Protein AF-A0A7K0KNV3-F1 (afdb_monomer)

Radius of gyration: 37.98 Å; Cα contacts (8 Å, |Δi|>4): 49; chains: 1; bounding box: 89×36×91 Å

pLDDT: mean 73.72, std 16.73, range [38.38, 98.19]

Solvent-accessible surface area (backbone atoms only — not comparable to full-atom values): 10113 Å² total; per-residue (Å²): 136,90,83,85,86,90,67,105,60,99,74,87,87,83,83,88,82,78,90,74,93,63,94,80,90,80,90,83,85,85,88,76,88,91,74,83,86,83,90,72,83,65,67,70,62,58,61,70,42,48,67,58,52,52,49,50,51,54,50,48,53,51,51,49,54,51,47,52,51,49,53,52,50,57,58,54,59,61,73,75,69,78,81,77,78,64,91,81,76,74,76,83,78,81,87,73,91,74,83,91,75,97,67,96,66,79,76,75,72,77,72,72,82,76,68,64,72,60,44,78,40,76,24,87,88,72,76,62,53,34,27,32,32,70,47,85,52,81,50,94,53,68,98

Sequence (143 aa):
MMQRYDSGSSTYVDVASFDVPSSGVYAVVVRGSGATVVLGPSINSLIKLLPWIILIVVGGMTALAGFVTLIVGIVRRSASHKVTAIPGYTAPSHVGAGDGASVAAAMPVAAAPALPPSGWYPDPSTGSGVRYWDGSAWTEYRA

Structure (mmCIF, N/CA/C/O backbone):
data_AF-A0A7K0KNV3-F1
#
_entry.id   AF-A0A7K0KNV3-F1
#
loop_
_atom_site.group_PDB
_atom_site.id
_atom_site.type_symbol
_atom_site.label_atom_id
_atom_site.label_alt_id
_atom_site.label_comp_id
_atom_site.label_asym_id
_atom_site.label_entity_id
_atom_site.label_seq_id
_atom_site.pdbx_PDB_ins_code
_atom_site.Cartn_x
_atom_site.Cartn_y
_atom_site.Cartn_z
_atom_site.occupancy
_atom_site.B_iso_or_equiv
_atom_site.auth_seq_id
_atom_site.auth_comp_id
_atom_site.auth_asym_id
_atom_site.auth_atom_id
_atom_site.pdbx_PDB_model_num
ATOM 1 N N . MET A 1 1 ? -15.225 -1.145 40.753 1.00 44.84 1 MET A N 1
ATOM 2 C CA . MET A 1 1 ? -14.708 0.237 40.848 1.00 44.84 1 MET A CA 1
ATOM 3 C C 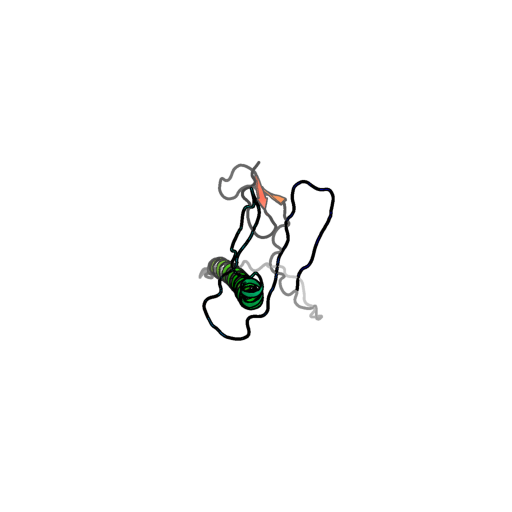. MET A 1 1 ? -15.695 1.119 40.094 1.00 44.84 1 MET A C 1
ATOM 5 O O . MET A 1 1 ? -15.992 0.790 38.956 1.00 44.84 1 MET A O 1
ATOM 9 N N . MET A 1 2 ? -16.322 2.104 40.740 1.00 38.38 2 MET A N 1
ATOM 10 C CA . MET A 1 2 ? -17.403 2.901 40.140 1.00 38.38 2 MET A CA 1
ATOM 11 C C . MET A 1 2 ? -16.822 4.262 39.753 1.00 38.38 2 MET A C 1
ATOM 13 O O . MET A 1 2 ? -16.570 5.089 40.624 1.00 38.38 2 MET A O 1
ATOM 17 N N . GLN A 1 3 ? -16.514 4.450 38.471 1.00 52.53 3 GLN A N 1
ATOM 18 C CA . GLN A 1 3 ? -15.959 5.701 37.957 1.00 52.53 3 GLN A CA 1
ATOM 19 C C . GLN A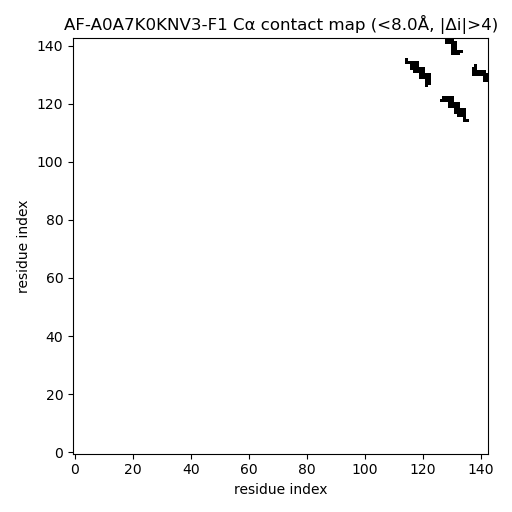 1 3 ? -17.112 6.543 37.397 1.00 52.53 3 GLN A C 1
ATOM 21 O O . GLN A 1 3 ? -17.922 6.039 36.621 1.00 52.53 3 GLN A O 1
ATOM 26 N N . ARG A 1 4 ? -17.236 7.798 37.842 1.00 47.50 4 ARG A N 1
ATOM 27 C CA . ARG A 1 4 ? -18.275 8.736 37.396 1.00 47.50 4 ARG A CA 1
ATOM 28 C C . ARG A 1 4 ? -17.602 9.854 36.606 1.00 47.50 4 ARG A C 1
ATOM 30 O O . ARG A 1 4 ? -16.707 10.504 37.137 1.00 47.50 4 ARG A O 1
ATOM 37 N N . TYR A 1 5 ? -18.029 10.052 35.364 1.00 53.50 5 TYR A N 1
ATOM 38 C CA . TYR A 1 5 ? -17.559 11.119 34.483 1.00 53.50 5 TYR A CA 1
ATOM 39 C C . TYR A 1 5 ? -18.706 12.095 34.213 1.00 53.50 5 TYR A C 1
ATOM 41 O O . TYR A 1 5 ? -19.775 11.682 33.775 1.00 53.50 5 TYR A O 1
ATOM 49 N N . ASP A 1 6 ? -18.462 13.380 34.469 1.00 55.50 6 ASP A N 1
ATOM 50 C CA . ASP A 1 6 ? -19.324 14.500 34.086 1.00 55.50 6 ASP A CA 1
ATOM 51 C C . ASP A 1 6 ? -18.514 15.383 33.124 1.00 55.50 6 ASP A C 1
ATOM 53 O O . ASP A 1 6 ? -17.652 16.158 33.537 1.00 55.50 6 ASP A O 1
ATOM 57 N N . SER A 1 7 ? -18.736 15.230 31.820 1.00 54.97 7 SER A N 1
ATOM 58 C CA . SER A 1 7 ? -18.262 16.168 30.800 1.00 54.97 7 SER A CA 1
ATOM 59 C C . SER A 1 7 ? -19.488 16.615 30.009 1.00 54.97 7 SER A C 1
ATOM 61 O O . SER A 1 7 ? -20.222 15.782 29.492 1.00 54.97 7 SER A O 1
ATOM 63 N N . GLY A 1 8 ? -19.774 17.920 29.987 1.00 55.16 8 GLY A N 1
ATOM 64 C CA . GLY A 1 8 ? -21.044 18.514 29.533 1.00 55.16 8 GLY A CA 1
ATOM 65 C C . GLY A 1 8 ? -21.374 18.396 28.036 1.00 55.16 8 GLY A C 1
ATOM 66 O O . GLY A 1 8 ? -21.861 19.357 27.449 1.00 55.16 8 GLY A O 1
ATOM 67 N N . SER A 1 9 ? -21.108 17.250 27.405 1.00 54.91 9 SER A N 1
ATOM 68 C CA . SER A 1 9 ? -21.484 16.921 26.030 1.00 54.91 9 SER A CA 1
ATOM 69 C C . SER A 1 9 ? -22.597 15.867 26.012 1.00 54.91 9 SER A C 1
ATOM 71 O O . SER A 1 9 ? -22.639 14.978 26.859 1.00 54.91 9 SER A O 1
ATOM 73 N N . SER A 1 10 ? -23.490 15.935 25.024 1.00 58.16 10 SER A N 1
ATOM 74 C CA . SER A 1 10 ? -24.585 14.970 24.837 1.00 58.16 10 SER A CA 1
ATOM 75 C C . SER A 1 10 ? -24.151 13.654 24.178 1.00 58.16 10 SER A C 1
ATOM 77 O O . SER A 1 10 ? -24.977 12.761 24.010 1.00 58.16 10 SER A O 1
ATOM 79 N N . THR A 1 11 ? -22.880 13.522 23.778 1.00 56.12 11 THR A N 1
ATOM 80 C CA . THR A 1 11 ? -22.335 12.326 23.118 1.00 56.12 11 THR A CA 1
ATOM 81 C C . THR A 1 11 ? -21.074 11.879 23.845 1.00 56.12 11 THR A C 1
ATOM 83 O O . THR A 1 11 ? -20.013 12.477 23.696 1.00 56.12 11 THR A O 1
ATOM 86 N N . TYR A 1 12 ? -21.200 10.819 24.639 1.00 60.88 12 TYR A N 1
ATOM 87 C CA . TYR A 1 12 ? -20.104 10.246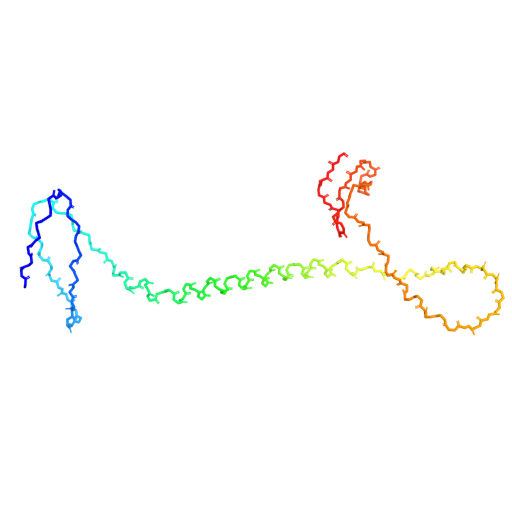 25.412 1.00 60.88 12 TYR A CA 1
ATOM 88 C C . TYR A 1 12 ? -19.639 8.946 24.749 1.00 60.88 12 TYR A C 1
ATOM 90 O O . TYR A 1 12 ? -20.417 8.000 24.624 1.00 60.88 12 TYR A O 1
ATOM 98 N N . VAL A 1 13 ? -18.382 8.910 24.300 1.00 68.44 13 VAL A N 1
ATOM 99 C CA . VAL A 1 13 ? -17.719 7.696 23.807 1.00 68.44 13 VAL A CA 1
ATOM 100 C C . VAL A 1 13 ? -16.562 7.410 24.748 1.00 68.44 13 VAL A C 1
ATOM 102 O O . VAL A 1 13 ? -15.643 8.218 24.854 1.00 68.44 13 VAL A O 1
ATOM 105 N N . ASP A 1 14 ? -16.621 6.271 25.427 1.00 67.50 14 ASP A N 1
ATOM 106 C CA . ASP A 1 14 ? -15.582 5.823 26.347 1.00 67.50 14 ASP A CA 1
ATOM 107 C C . ASP A 1 14 ? -15.254 4.350 26.092 1.00 67.50 14 ASP A C 1
ATOM 109 O O . ASP A 1 14 ? -16.099 3.579 25.622 1.00 67.50 14 ASP A O 1
ATOM 113 N N . VAL A 1 15 ? -14.007 3.972 26.361 1.00 72.25 15 VAL A N 1
ATOM 114 C CA . VAL A 1 15 ? -13.488 2.623 26.131 1.00 72.25 15 VAL A CA 1
ATOM 115 C C . VAL A 1 15 ? -13.077 2.038 27.473 1.00 72.25 15 VAL A C 1
ATOM 117 O O . VAL A 1 15 ? -11.992 2.302 27.981 1.00 72.25 15 VAL A O 1
ATOM 120 N N . ALA A 1 16 ? -13.937 1.189 28.030 1.00 73.25 16 ALA A N 1
ATOM 121 C CA . ALA A 1 16 ? -13.594 0.405 29.206 1.00 73.25 16 ALA A CA 1
ATOM 122 C C . ALA A 1 16 ? -12.720 -0.791 28.794 1.00 73.25 16 ALA A C 1
ATOM 124 O O . ALA A 1 16 ? -13.209 -1.756 28.202 1.00 73.25 16 ALA A O 1
ATOM 125 N N . SER A 1 17 ? -11.428 -0.737 29.113 1.00 71.62 17 SER A N 1
ATOM 126 C CA . SER A 1 17 ? -10.538 -1.896 29.052 1.00 71.62 17 SER A CA 1
ATOM 127 C C . SER A 1 17 ? -10.536 -2.624 30.395 1.00 71.62 17 SER A C 1
ATOM 129 O O . SER A 1 17 ? -10.534 -2.011 31.462 1.00 71.62 17 SER A O 1
ATOM 131 N N . PHE A 1 18 ? -10.551 -3.952 30.353 1.00 74.44 18 PHE A N 1
ATOM 132 C CA . PHE A 1 18 ? -10.411 -4.782 31.542 1.00 74.44 18 PHE A CA 1
ATOM 133 C C . PHE A 1 18 ? -9.499 -5.962 31.229 1.00 74.44 18 PHE A C 1
ATOM 135 O O . PHE A 1 18 ? -9.625 -6.596 30.180 1.00 74.44 18 PHE A O 1
ATOM 142 N N . ASP A 1 19 ? -8.576 -6.247 32.143 1.00 78.69 19 ASP A N 1
ATOM 143 C CA . ASP A 1 19 ? -7.737 -7.433 32.060 1.00 78.69 19 ASP A CA 1
ATOM 144 C C . ASP A 1 19 ? -8.535 -8.653 32.495 1.00 78.69 19 ASP A C 1
ATOM 146 O O . ASP A 1 19 ? -9.166 -8.687 33.555 1.00 78.69 19 ASP A O 1
ATOM 150 N N . VAL A 1 20 ? -8.517 -9.666 31.640 1.00 81.19 20 VAL A N 1
ATOM 151 C CA . VAL A 1 20 ? -9.271 -10.891 31.846 1.00 81.19 20 VAL A CA 1
ATOM 152 C C . VAL A 1 20 ? -8.329 -11.945 32.435 1.00 81.19 20 VAL A C 1
ATOM 154 O O . VAL A 1 20 ? -7.384 -12.342 31.754 1.00 81.19 20 VAL A O 1
ATOM 157 N N . PRO A 1 21 ? -8.552 -12.422 33.675 1.00 78.75 21 PRO A N 1
ATOM 158 C CA . PRO A 1 21 ? -7.601 -13.306 34.355 1.00 78.75 21 PRO A CA 1
ATOM 159 C C . PRO A 1 21 ? -7.572 -14.733 33.789 1.00 78.75 21 PRO A C 1
ATOM 161 O O . PRO A 1 21 ? -6.594 -15.452 33.977 1.00 78.75 21 PRO A O 1
ATOM 164 N N . SER A 1 22 ? -8.630 -15.160 33.099 1.00 87.44 22 SER A N 1
ATOM 165 C CA . SER A 1 22 ? -8.773 -16.508 32.544 1.00 87.44 22 SER A CA 1
ATOM 166 C C . SER A 1 22 ? -9.559 -16.470 31.237 1.00 87.44 22 SER A C 1
ATOM 168 O O . SER A 1 22 ? -10.476 -15.670 31.092 1.00 87.44 22 SER A O 1
ATOM 170 N N . SER A 1 23 ? -9.263 -17.348 30.281 1.00 85.12 23 SER A N 1
ATOM 171 C CA . SER A 1 23 ? -10.108 -17.479 29.089 1.00 85.12 23 SER A CA 1
ATOM 172 C C . SER A 1 23 ? -11.517 -17.945 29.480 1.00 85.12 23 SER A C 1
ATOM 174 O O . SER A 1 23 ? -11.679 -18.886 30.254 1.00 85.12 23 SER A O 1
ATOM 176 N N . GLY A 1 24 ? -12.553 -17.282 28.962 1.00 86.00 24 GLY A N 1
ATOM 177 C CA . GLY A 1 24 ? -13.930 -17.609 29.323 1.00 86.00 24 GLY A CA 1
ATOM 178 C C . GLY A 1 24 ? -14.968 -16.645 28.761 1.00 86.00 24 GLY A C 1
ATOM 179 O O . GLY A 1 24 ? -14.653 -15.732 27.997 1.00 86.00 24 GLY A O 1
ATOM 180 N N . VAL A 1 25 ? -16.222 -16.874 29.145 1.00 84.00 25 VAL A N 1
ATOM 181 C CA . VAL A 1 25 ? -17.363 -16.025 28.788 1.00 84.00 25 VAL A CA 1
ATOM 182 C C . VAL A 1 25 ? -17.602 -15.019 29.908 1.00 84.00 25 VAL 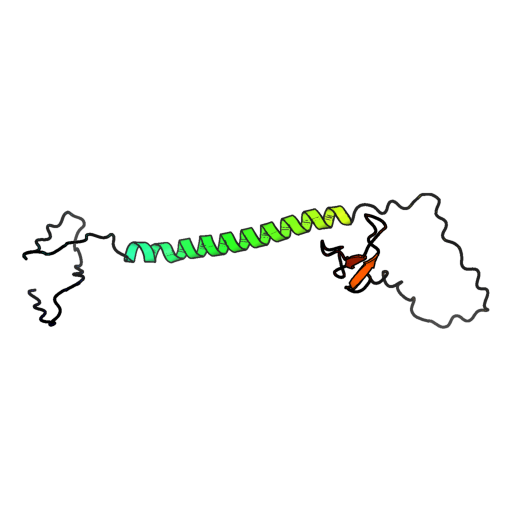A C 1
ATOM 184 O O . VAL A 1 25 ? -17.697 -15.396 31.074 1.00 84.00 25 VAL A O 1
ATOM 187 N N . TYR A 1 26 ? -17.737 -13.745 29.544 1.00 82.12 26 TYR A N 1
ATOM 188 C CA . TYR A 1 26 ? -17.963 -12.646 30.478 1.00 82.12 26 TYR A CA 1
ATOM 189 C C . TYR A 1 26 ? -19.251 -11.911 30.121 1.00 82.12 26 TYR A C 1
ATOM 191 O O . TYR A 1 26 ? -19.496 -11.600 28.956 1.00 82.12 26 TYR A O 1
ATOM 199 N N . ALA A 1 27 ? -20.071 -11.622 31.130 1.00 82.81 27 ALA A N 1
ATOM 200 C CA . ALA A 1 27 ? -21.261 -10.800 30.969 1.00 82.81 27 ALA A CA 1
ATOM 201 C C . ALA A 1 27 ? -20.911 -9.333 31.242 1.00 82.81 27 ALA A C 1
ATOM 203 O O . ALA A 1 27 ? -20.465 -8.990 32.336 1.00 82.81 27 ALA A O 1
ATOM 204 N N . VAL A 1 28 ? -21.143 -8.466 30.256 1.00 79.88 28 VAL A N 1
ATOM 205 C CA . VAL A 1 28 ? -21.014 -7.012 30.403 1.00 79.88 28 VAL A CA 1
ATOM 206 C C . VAL A 1 28 ? -22.416 -6.420 30.472 1.00 79.88 28 VAL A C 1
ATOM 208 O O . VAL A 1 28 ? -23.203 -6.567 29.540 1.00 79.88 28 VAL A O 1
ATOM 211 N N . VAL A 1 29 ? -22.742 -5.767 31.587 1.00 81.31 29 VAL A N 1
ATOM 212 C CA . VAL A 1 29 ? -24.060 -5.158 31.808 1.00 81.31 29 VAL A CA 1
ATOM 213 C C . VAL A 1 29 ? -23.924 -3.645 31.728 1.00 81.31 29 VAL A C 1
ATOM 215 O O . VAL A 1 29 ? -23.339 -3.022 32.611 1.00 81.31 29 VAL A O 1
ATOM 218 N N . VAL A 1 30 ? -24.500 -3.053 30.684 1.00 79.00 30 VAL A N 1
ATOM 219 C CA . VAL A 1 30 ? -24.572 -1.597 30.510 1.00 79.00 30 VAL A CA 1
ATOM 220 C C . VAL A 1 30 ? -25.955 -1.130 30.953 1.00 79.00 30 VAL A C 1
ATOM 222 O O . VAL A 1 30 ? -26.968 -1.660 30.500 1.00 79.00 30 VAL A O 1
ATOM 225 N N . ARG A 1 31 ? -26.016 -0.157 31.867 1.00 79.56 31 ARG A N 1
ATOM 226 C CA . ARG A 1 31 ? -27.275 0.421 32.358 1.00 79.56 31 ARG A CA 1
ATOM 227 C C . ARG A 1 31 ? -27.385 1.870 31.892 1.00 79.56 31 ARG A C 1
ATOM 229 O O . ARG A 1 31 ? -26.574 2.697 32.288 1.00 79.56 31 ARG A O 1
ATOM 236 N N . GLY A 1 32 ? -28.391 2.162 31.071 1.00 76.12 32 GLY A N 1
ATOM 237 C CA . GLY A 1 32 ? -28.688 3.503 30.564 1.00 76.12 32 GLY A CA 1
ATOM 238 C C . GLY A 1 32 ? -29.742 3.461 29.456 1.00 76.12 32 GLY A C 1
ATOM 239 O O . GLY A 1 32 ? -29.894 2.443 28.784 1.00 76.12 32 GLY A O 1
ATOM 240 N N . SER A 1 33 ? -30.492 4.548 29.270 1.00 78.06 33 SER A N 1
ATOM 241 C CA . SER A 1 33 ? -31.453 4.697 28.169 1.00 78.06 33 SER A CA 1
ATOM 242 C C . SER A 1 33 ? -30.788 5.385 26.973 1.00 78.06 33 SER A C 1
ATOM 244 O O . SER A 1 33 ? -30.202 6.450 27.144 1.00 78.06 33 SER A O 1
ATOM 246 N N . GLY A 1 34 ? -30.894 4.804 25.773 1.00 76.69 34 GLY A N 1
ATOM 247 C CA . GLY A 1 34 ? -30.376 5.404 24.531 1.00 76.69 34 GLY A CA 1
ATOM 248 C C . GLY A 1 34 ? -28.893 5.147 24.226 1.00 76.69 34 GLY A C 1
ATOM 249 O O . GLY A 1 34 ? -28.343 5.779 23.330 1.00 76.69 34 GLY A O 1
ATOM 250 N N . ALA A 1 35 ? -28.233 4.229 24.939 1.00 71.38 35 ALA A N 1
ATOM 251 C CA . ALA A 1 35 ? -26.838 3.875 24.678 1.00 71.38 35 ALA A CA 1
ATOM 252 C C . ALA A 1 35 ? -26.710 2.896 23.496 1.00 71.38 35 ALA A C 1
ATOM 254 O O . ALA A 1 35 ? -27.405 1.882 23.446 1.00 71.38 35 ALA A O 1
ATOM 255 N N . THR A 1 36 ? -25.781 3.168 22.576 1.00 76.75 36 THR A N 1
ATOM 256 C CA . THR A 1 36 ? -25.371 2.222 21.525 1.00 76.75 36 THR A CA 1
ATOM 257 C C . THR A 1 36 ? -24.062 1.566 21.943 1.00 76.75 36 THR A C 1
ATOM 259 O O . THR A 1 36 ? -23.077 2.259 22.185 1.00 76.75 36 THR A O 1
ATOM 262 N N . VAL A 1 37 ? -24.044 0.235 22.042 1.00 74.12 37 VAL A N 1
ATOM 263 C CA . VAL A 1 37 ? -22.851 -0.532 22.424 1.00 74.12 37 VAL A CA 1
ATOM 264 C C . VAL A 1 37 ? -22.257 -1.171 21.175 1.00 74.12 37 VAL A C 1
ATOM 266 O O . VAL A 1 37 ? -22.916 -1.970 20.513 1.00 74.12 37 VAL A O 1
ATOM 269 N N . VAL A 1 38 ? -21.007 -0.832 20.862 1.00 77.81 38 VAL A N 1
ATOM 270 C CA . VAL A 1 38 ? -20.259 -1.437 19.756 1.00 77.81 38 VAL A CA 1
ATOM 271 C C . VAL A 1 38 ? -19.206 -2.371 20.338 1.00 77.81 38 VAL A C 1
ATOM 273 O O . VAL A 1 38 ? -18.301 -1.939 21.046 1.00 77.81 38 VAL A O 1
ATOM 276 N N . LEU A 1 39 ? -19.331 -3.663 20.039 1.00 73.75 39 LEU A N 1
ATOM 277 C CA . LEU A 1 39 ? -18.340 -4.678 20.386 1.00 73.75 39 LEU A CA 1
ATOM 278 C C . LEU A 1 39 ? -17.423 -4.872 19.177 1.00 73.75 39 LEU A C 1
ATOM 280 O O . LEU A 1 39 ? -17.822 -5.457 18.172 1.00 73.75 39 LEU A O 1
ATOM 284 N N . GLY A 1 40 ? -16.212 -4.328 19.260 1.00 71.38 40 GLY A N 1
ATOM 285 C CA . GLY A 1 40 ? -15.196 -4.439 18.217 1.00 71.38 40 GLY A CA 1
ATOM 286 C C . GLY A 1 40 ? -14.070 -5.402 18.610 1.00 71.38 40 GLY A C 1
ATOM 287 O O . GLY A 1 40 ? -13.715 -5.466 19.789 1.00 71.38 40 GLY A O 1
ATOM 288 N N . PRO A 1 41 ? -13.466 -6.127 17.649 1.00 72.00 41 PRO A N 1
ATOM 289 C CA . PRO A 1 41 ? -12.201 -6.821 17.871 1.00 72.00 41 PRO A CA 1
ATOM 290 C C . PRO A 1 41 ? -11.136 -5.850 18.392 1.00 72.00 41 PRO A C 1
ATOM 292 O O . PRO A 1 41 ? -11.059 -4.703 17.952 1.00 72.00 41 PRO A O 1
ATOM 295 N N . SER A 1 42 ? -10.287 -6.308 19.312 1.00 69.19 42 SER A N 1
ATOM 296 C CA . SER A 1 42 ? -9.243 -5.457 19.881 1.00 69.19 42 SER A CA 1
ATOM 297 C C . SER A 1 42 ? -8.241 -5.008 18.809 1.00 69.19 42 SER A C 1
ATOM 299 O O . SER A 1 42 ? -7.697 -5.822 18.056 1.00 69.19 42 SER A O 1
ATOM 301 N N . ILE A 1 43 ? -7.940 -3.705 18.780 1.00 68.06 43 ILE A N 1
ATOM 302 C CA . ILE A 1 43 ? -6.959 -3.098 17.858 1.00 68.06 43 ILE A CA 1
ATOM 303 C C . ILE A 1 43 ? -5.560 -3.709 18.034 1.00 68.06 43 ILE A C 1
ATOM 305 O O . ILE A 1 43 ? -4.780 -3.784 17.086 1.00 68.06 43 ILE A O 1
ATOM 309 N N . ASN A 1 44 ? -5.259 -4.256 19.212 1.00 69.12 44 ASN A N 1
ATOM 310 C CA . ASN A 1 44 ? -3.999 -4.946 19.484 1.00 69.12 44 ASN A CA 1
ATOM 311 C C . ASN A 1 44 ? -3.780 -6.151 18.553 1.00 69.12 44 ASN A C 1
ATOM 313 O O . ASN A 1 44 ? -2.636 -6.532 18.303 1.00 69.12 44 ASN A O 1
ATOM 317 N N . SER A 1 45 ? -4.851 -6.734 18.007 1.00 72.25 45 SER A N 1
ATOM 318 C CA . SER A 1 45 ? -4.761 -7.809 17.013 1.00 72.25 45 SER A CA 1
ATOM 319 C C . SER A 1 45 ? -4.240 -7.306 15.662 1.00 72.25 45 SER A C 1
ATOM 321 O O . SER A 1 45 ? -3.500 -8.021 14.994 1.00 72.25 45 SER A O 1
ATOM 323 N N . LEU A 1 46 ? -4.543 -6.057 15.293 1.00 67.94 46 LEU A N 1
ATOM 324 C CA . LEU A 1 46 ? -4.052 -5.419 14.068 1.00 67.94 46 LEU A CA 1
ATOM 325 C C . LEU A 1 46 ? -2.569 -5.038 14.184 1.00 67.94 46 LEU A C 1
ATOM 327 O O . LEU A 1 46 ? -1.803 -5.214 13.239 1.00 67.94 46 LEU A O 1
ATOM 331 N N . ILE A 1 47 ? -2.137 -4.601 15.371 1.00 80.56 47 ILE A N 1
ATOM 332 C CA . ILE A 1 47 ? -0.731 -4.260 15.644 1.00 80.56 47 ILE A CA 1
ATOM 333 C C . ILE A 1 47 ? 0.176 -5.496 15.535 1.00 80.56 47 ILE A C 1
ATOM 335 O O . ILE A 1 47 ? 1.308 -5.396 15.071 1.00 80.56 47 ILE A O 1
ATOM 339 N N . LYS A 1 48 ? -0.324 -6.692 15.868 1.00 83.69 48 LYS A N 1
ATOM 340 C CA . LYS A 1 48 ? 0.426 -7.949 15.678 1.00 83.69 48 LYS A CA 1
ATOM 341 C C . LYS A 1 48 ? 0.668 -8.295 14.204 1.00 83.69 48 LYS A C 1
ATOM 343 O O . LYS A 1 48 ? 1.590 -9.050 13.906 1.00 83.69 48 LYS A O 1
ATOM 348 N N . LEU A 1 49 ? -0.135 -7.747 13.289 1.00 83.62 49 LEU A N 1
ATOM 349 C CA . LEU A 1 49 ? -0.016 -7.983 11.849 1.00 83.62 49 LEU A CA 1
ATOM 350 C C . LEU A 1 49 ? 0.895 -6.972 11.143 1.00 83.62 49 LEU A C 1
ATOM 352 O O . LEU A 1 49 ? 1.329 -7.249 10.027 1.00 83.62 49 LEU A O 1
ATOM 356 N N . LEU A 1 50 ? 1.240 -5.847 11.784 1.00 90.12 50 LEU A N 1
ATOM 357 C CA . LEU A 1 50 ? 2.167 -4.849 11.231 1.00 90.12 50 LEU A CA 1
ATOM 358 C C . LEU A 1 50 ? 3.451 -5.454 10.637 1.00 90.12 50 LEU A C 1
ATOM 360 O O . LEU A 1 50 ? 3.761 -5.124 9.492 1.00 90.12 50 LEU A O 1
ATOM 364 N N . PRO A 1 51 ? 4.187 -6.352 11.326 1.00 94.62 51 PRO A N 1
ATOM 365 C CA . PRO A 1 51 ? 5.410 -6.920 10.760 1.00 94.62 51 PRO A CA 1
ATOM 366 C C . PRO A 1 51 ? 5.159 -7.738 9.486 1.00 94.62 51 PRO A C 1
ATOM 368 O O . PRO A 1 51 ? 5.946 -7.644 8.549 1.00 94.62 51 PRO A O 1
ATOM 371 N N . TRP A 1 52 ? 4.049 -8.479 9.400 1.00 92.31 52 TRP A N 1
ATOM 372 C CA . TRP A 1 52 ? 3.687 -9.245 8.200 1.00 92.31 52 TRP A CA 1
ATOM 373 C C . TRP A 1 52 ? 3.289 -8.342 7.034 1.00 92.3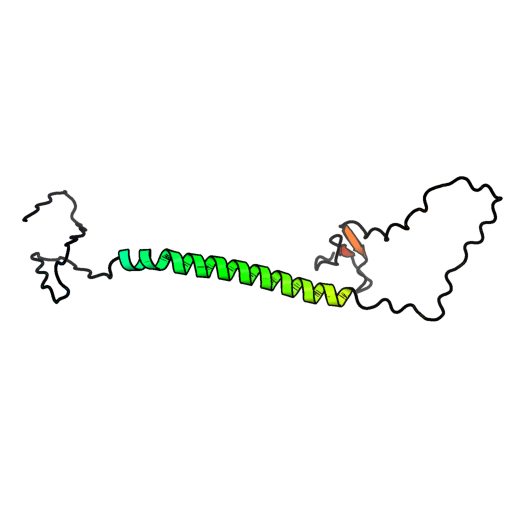1 52 TRP A C 1
ATOM 375 O O . TRP A 1 52 ? 3.687 -8.597 5.900 1.00 92.31 52 TRP A O 1
ATOM 385 N N . ILE A 1 53 ? 2.549 -7.265 7.308 1.00 91.69 53 ILE A N 1
ATOM 386 C CA . ILE A 1 53 ? 2.170 -6.277 6.292 1.00 91.69 53 ILE A CA 1
ATOM 387 C C . ILE A 1 53 ? 3.419 -5.597 5.731 1.00 91.69 53 ILE A C 1
ATOM 389 O O . ILE A 1 53 ? 3.565 -5.510 4.514 1.00 91.69 53 ILE A O 1
ATOM 393 N N . ILE A 1 54 ? 4.347 -5.175 6.596 1.00 94.50 54 ILE A N 1
ATOM 394 C CA . ILE A 1 54 ? 5.627 -4.596 6.166 1.00 94.50 54 ILE A CA 1
ATOM 395 C C . ILE A 1 54 ? 6.385 -5.599 5.289 1.00 94.50 54 ILE A C 1
ATOM 397 O O . ILE A 1 54 ? 6.864 -5.226 4.222 1.00 94.50 54 ILE A O 1
ATOM 401 N N . LEU A 1 55 ? 6.432 -6.876 5.680 1.00 96.19 55 LEU A N 1
ATOM 402 C CA . LEU A 1 55 ? 7.079 -7.930 4.893 1.00 96.19 55 LEU A CA 1
ATOM 403 C C . LEU A 1 55 ? 6.447 -8.101 3.503 1.00 96.19 55 LEU A C 1
ATOM 405 O O . LEU A 1 55 ? 7.171 -8.198 2.514 1.00 96.19 55 LEU A O 1
ATOM 409 N N . ILE A 1 56 ? 5.115 -8.090 3.408 1.00 96.62 56 ILE A N 1
ATOM 410 C CA . ILE A 1 56 ? 4.388 -8.189 2.132 1.00 96.62 56 ILE A CA 1
ATOM 411 C C . ILE A 1 56 ? 4.646 -6.960 1.260 1.00 96.62 56 ILE A C 1
ATOM 413 O O . ILE A 1 56 ? 4.889 -7.106 0.065 1.00 96.62 56 ILE A O 1
ATOM 417 N N . VAL A 1 57 ? 4.625 -5.758 1.837 1.00 96.12 57 VAL A N 1
ATOM 418 C CA . VAL A 1 57 ? 4.884 -4.514 1.099 1.00 96.12 57 VAL A CA 1
ATOM 419 C C . VAL A 1 57 ? 6.321 -4.491 0.579 1.00 96.12 57 VAL A C 1
ATOM 421 O O . VAL A 1 57 ? 6.537 -4.260 -0.609 1.00 96.12 57 VAL A O 1
ATOM 424 N N . VAL A 1 58 ? 7.302 -4.794 1.430 1.00 97.44 58 VAL A N 1
ATOM 425 C CA . VAL A 1 58 ? 8.724 -4.833 1.051 1.00 97.44 58 VAL A CA 1
ATOM 426 C C . VAL A 1 58 ? 8.987 -5.925 0.013 1.00 97.44 58 VAL A C 1
ATOM 428 O O . VAL A 1 58 ? 9.659 -5.678 -0.992 1.00 97.44 58 VAL A O 1
ATOM 431 N N . GLY A 1 59 ? 8.432 -7.122 0.215 1.00 96.81 59 GLY A N 1
ATOM 432 C CA . GLY A 1 59 ? 8.547 -8.231 -0.730 1.00 96.81 59 GLY A CA 1
ATOM 433 C C . GLY A 1 59 ? 7.885 -7.912 -2.069 1.00 96.81 59 GLY A C 1
ATOM 434 O O . GLY A 1 59 ? 8.491 -8.121 -3.116 1.00 96.81 59 GLY A O 1
ATOM 435 N N . GLY A 1 60 ? 6.691 -7.321 -2.041 1.00 97.06 60 GLY A N 1
ATOM 436 C CA . GLY A 1 60 ? 5.973 -6.860 -3.225 1.00 97.06 60 GLY A CA 1
ATOM 437 C C . GLY A 1 60 ? 6.747 -5.793 -3.996 1.00 97.06 60 GLY A C 1
ATOM 438 O O . GLY A 1 60 ? 6.892 -5.913 -5.209 1.00 97.06 60 GLY A O 1
ATOM 439 N N . MET A 1 61 ? 7.320 -4.798 -3.311 1.00 97.81 61 MET A N 1
ATOM 440 C CA . MET A 1 61 ? 8.160 -3.779 -3.952 1.00 97.81 61 MET A CA 1
ATOM 441 C C . MET A 1 61 ? 9.425 -4.375 -4.571 1.00 97.81 61 MET A C 1
ATOM 443 O O . MET A 1 61 ? 9.795 -4.012 -5.687 1.00 97.81 61 MET A O 1
ATOM 447 N N . THR A 1 62 ? 10.067 -5.315 -3.879 1.00 98.19 62 THR A N 1
ATOM 448 C CA . THR A 1 62 ? 11.275 -5.989 -4.374 1.00 98.19 62 THR A CA 1
ATOM 449 C C . THR A 1 62 ? 10.959 -6.858 -5.592 1.00 98.19 62 THR A C 1
ATOM 451 O O . THR A 1 62 ? 11.666 -6.798 -6.596 1.00 98.19 62 THR A O 1
ATOM 454 N N . ALA A 1 63 ? 9.866 -7.624 -5.540 1.00 96.94 63 ALA A N 1
ATOM 455 C CA . ALA A 1 63 ? 9.383 -8.425 -6.659 1.00 96.94 63 ALA A CA 1
ATOM 456 C C . ALA A 1 63 ? 8.983 -7.545 -7.849 1.00 96.94 63 ALA A C 1
ATOM 458 O O . ALA A 1 63 ? 9.319 -7.878 -8.980 1.00 96.94 63 ALA A O 1
ATOM 459 N N . LEU A 1 64 ? 8.333 -6.401 -7.611 1.00 97.06 64 LEU A N 1
ATOM 460 C CA . LEU A 1 64 ? 7.968 -5.448 -8.658 1.00 97.06 64 LEU A CA 1
ATOM 461 C C . LEU A 1 64 ? 9.211 -4.852 -9.329 1.00 97.06 64 LEU A C 1
ATOM 463 O O . LEU A 1 64 ? 9.293 -4.842 -10.554 1.00 97.06 64 LEU A O 1
ATOM 467 N N . ALA A 1 65 ? 10.203 -4.414 -8.551 1.00 96.94 65 ALA A N 1
ATOM 468 C CA . ALA A 1 65 ? 11.469 -3.924 -9.091 1.00 96.94 65 ALA A CA 1
ATOM 469 C C . ALA A 1 65 ? 12.202 -5.017 -9.892 1.00 96.94 65 ALA A C 1
ATOM 471 O O . ALA A 1 65 ? 12.669 -4.774 -11.008 1.00 96.94 65 ALA A O 1
ATOM 472 N N . GLY A 1 66 ? 12.242 -6.245 -9.367 1.00 96.56 66 GLY A N 1
ATOM 473 C CA . GLY A 1 66 ? 12.774 -7.416 -10.066 1.00 96.56 66 GLY A CA 1
ATOM 474 C C . GLY A 1 66 ? 12.023 -7.725 -11.364 1.00 96.56 66 GLY A C 1
ATOM 475 O O . GLY A 1 66 ? 12.626 -8.035 -12.385 1.00 96.56 66 GLY A O 1
ATOM 476 N N . PHE A 1 67 ? 10.703 -7.582 -11.364 1.00 97.06 67 PHE A N 1
ATOM 477 C CA . PHE A 1 67 ? 9.864 -7.845 -12.526 1.00 97.06 67 PHE A CA 1
ATOM 478 C C . PHE A 1 67 ? 10.047 -6.786 -13.616 1.00 97.06 67 PHE A C 1
ATOM 480 O O . PHE A 1 67 ? 10.219 -7.118 -14.787 1.00 97.06 67 PHE A O 1
ATOM 487 N N . VAL A 1 68 ? 10.094 -5.510 -13.232 1.00 96.69 68 VAL A N 1
ATOM 488 C CA . VAL A 1 68 ? 10.391 -4.407 -14.153 1.00 96.69 68 VAL A CA 1
ATOM 489 C C . VAL A 1 68 ? 11.776 -4.591 -14.773 1.00 96.69 68 VAL A C 1
ATOM 491 O O . VAL A 1 68 ? 11.925 -4.508 -15.992 1.00 96.69 68 VAL A O 1
ATOM 494 N N . THR A 1 69 ? 12.788 -4.901 -13.958 1.00 95.75 69 THR A N 1
ATOM 495 C CA . THR A 1 69 ? 14.150 -5.145 -14.460 1.00 95.75 69 THR A CA 1
ATOM 496 C C . THR A 1 69 ? 14.224 -6.379 -15.363 1.00 95.75 69 THR A C 1
ATOM 498 O O . THR A 1 69 ? 14.904 -6.330 -16.390 1.00 95.75 69 THR A O 1
ATOM 501 N N . LEU A 1 70 ? 13.470 -7.444 -15.069 1.00 96.19 70 LEU A N 1
ATOM 502 C CA . LEU A 1 70 ? 13.344 -8.625 -15.928 1.00 96.19 70 LEU A CA 1
ATOM 503 C C . LEU A 1 70 ? 12.753 -8.272 -17.300 1.00 96.19 70 LEU A C 1
ATOM 505 O O . LEU A 1 70 ? 13.316 -8.663 -18.324 1.00 96.19 70 LEU A O 1
ATOM 509 N N . ILE A 1 71 ? 11.654 -7.509 -17.334 1.00 93.75 71 ILE A N 1
ATOM 510 C CA . ILE A 1 71 ? 11.018 -7.074 -18.587 1.00 93.75 71 ILE A CA 1
ATOM 511 C C . ILE A 1 71 ? 12.007 -6.269 -19.434 1.00 93.75 71 ILE A C 1
ATOM 513 O O . ILE A 1 71 ? 12.207 -6.578 -20.610 1.00 93.75 71 ILE A O 1
ATOM 517 N N . VAL A 1 72 ? 12.677 -5.276 -18.838 1.00 88.25 72 VAL A N 1
ATOM 518 C CA . VAL A 1 72 ? 13.671 -4.450 -19.544 1.00 88.25 72 VAL A CA 1
ATOM 519 C C . VAL A 1 72 ? 14.825 -5.306 -20.072 1.00 88.25 72 VAL A C 1
ATOM 521 O O . VAL A 1 72 ? 15.272 -5.106 -21.204 1.00 88.25 72 VAL A O 1
ATOM 524 N N . GLY A 1 73 ? 15.281 -6.287 -19.291 1.00 89.19 73 GLY A N 1
ATOM 525 C CA . GLY A 1 73 ? 16.314 -7.235 -19.704 1.00 89.19 73 GLY A CA 1
ATOM 526 C C . GLY A 1 73 ? 15.912 -8.054 -20.933 1.00 89.19 73 GLY A C 1
ATOM 527 O O . GLY A 1 73 ? 16.704 -8.178 -21.870 1.00 89.19 73 GLY A O 1
ATOM 528 N N . ILE A 1 74 ? 14.675 -8.563 -20.967 1.00 89.19 74 ILE A N 1
ATOM 529 C CA . ILE A 1 74 ? 14.142 -9.324 -22.109 1.00 89.19 74 ILE A CA 1
ATOM 530 C C . ILE A 1 74 ? 14.064 -8.440 -23.364 1.00 89.19 74 ILE A C 1
ATOM 532 O O . ILE A 1 74 ? 14.519 -8.858 -24.431 1.00 89.19 74 ILE A O 1
ATOM 536 N N . VAL A 1 75 ? 13.568 -7.204 -23.241 1.00 82.94 75 VAL A N 1
ATOM 537 C CA . VAL A 1 75 ? 13.435 -6.272 -24.376 1.00 82.94 75 VAL A CA 1
ATOM 538 C C . VAL A 1 75 ? 14.802 -5.861 -24.935 1.00 82.94 75 VAL A C 1
ATOM 540 O O . VAL A 1 75 ? 15.029 -5.952 -26.143 1.00 82.94 75 VAL A O 1
ATOM 543 N N . ARG A 1 76 ? 15.756 -5.473 -24.076 1.00 73.12 76 ARG A N 1
ATOM 544 C CA . ARG A 1 76 ? 17.108 -5.074 -24.515 1.00 73.12 76 ARG A CA 1
ATOM 545 C C . ARG A 1 76 ? 17.880 -6.215 -25.173 1.00 73.12 76 ARG A C 1
ATOM 547 O O . ARG A 1 76 ? 18.583 -5.983 -26.154 1.00 73.12 76 ARG A O 1
ATOM 554 N N . ARG A 1 77 ? 17.740 -7.448 -24.676 1.00 64.62 77 ARG A N 1
ATOM 555 C CA . ARG A 1 77 ? 18.423 -8.622 -25.246 1.00 64.62 77 ARG A CA 1
ATOM 556 C C . ARG A 1 77 ? 18.010 -8.889 -26.696 1.00 64.62 77 ARG A C 1
ATOM 558 O O . ARG A 1 77 ? 18.830 -9.362 -27.478 1.00 64.62 77 ARG A O 1
ATOM 565 N N . SER A 1 78 ? 16.772 -8.559 -27.062 1.00 49.94 78 SER A N 1
ATOM 566 C CA . SER A 1 78 ? 16.270 -8.744 -28.426 1.00 49.94 78 SER A CA 1
ATOM 567 C C . SER A 1 78 ? 16.850 -7.739 -29.428 1.00 49.94 78 SER A C 1
ATOM 569 O O . SER A 1 78 ? 16.928 -8.057 -30.612 1.00 49.94 78 SER A O 1
ATOM 571 N N . ALA A 1 79 ? 17.271 -6.552 -28.983 1.00 56.44 79 ALA A N 1
ATOM 572 C CA . ALA A 1 79 ? 17.810 -5.514 -29.866 1.00 56.44 79 ALA A CA 1
ATOM 573 C C . ALA A 1 79 ? 19.294 -5.732 -30.220 1.00 56.44 79 ALA A C 1
ATOM 575 O O . ALA A 1 79 ? 19.744 -5.298 -31.277 1.00 56.44 79 ALA A O 1
ATOM 576 N N . SER A 1 80 ? 20.051 -6.444 -29.376 1.00 56.19 80 SER A N 1
ATOM 577 C CA . SER A 1 80 ? 21.489 -6.687 -29.591 1.00 56.19 80 SER A CA 1
ATOM 578 C C . SER A 1 80 ? 21.809 -7.878 -30.506 1.00 56.19 80 SER A C 1
ATOM 580 O O . SER A 1 80 ? 22.977 -8.132 -30.795 1.00 56.19 80 SER A O 1
ATOM 582 N N . HIS A 1 81 ? 20.808 -8.613 -30.995 1.00 50.69 81 HIS A N 1
ATOM 583 C CA . HIS A 1 81 ? 21.011 -9.726 -31.924 1.00 50.69 81 HIS A CA 1
ATOM 584 C C . HIS A 1 81 ? 20.511 -9.369 -33.324 1.00 50.69 81 HIS A C 1
ATOM 586 O O . HIS A 1 81 ? 19.382 -9.701 -33.672 1.00 50.69 81 HIS A O 1
ATOM 592 N N . LYS A 1 82 ? 21.370 -8.717 -34.122 1.00 49.34 82 LYS A N 1
ATOM 593 C CA . LYS A 1 82 ? 21.508 -8.868 -35.590 1.00 49.34 82 LYS A CA 1
ATOM 594 C C . LYS A 1 82 ? 22.523 -7.849 -36.118 1.00 49.34 82 LYS A C 1
ATOM 596 O O . LYS A 1 82 ? 22.169 -6.823 -36.680 1.00 49.34 82 LYS A O 1
ATOM 601 N N . VAL A 1 83 ? 23.804 -8.181 -35.996 1.00 54.44 83 VAL A N 1
ATOM 602 C CA . VAL A 1 83 ? 24.786 -7.770 -37.006 1.00 54.44 83 VAL A CA 1
ATOM 603 C C . VAL A 1 83 ? 25.454 -9.047 -37.488 1.00 54.44 83 VAL A C 1
ATOM 605 O O . VAL A 1 83 ? 26.506 -9.458 -37.012 1.00 54.44 83 VAL A O 1
ATOM 608 N N . THR A 1 84 ? 24.768 -9.740 -38.393 1.00 56.94 84 THR A N 1
ATOM 609 C CA . THR A 1 84 ? 25.413 -10.730 -39.249 1.00 56.94 84 THR A CA 1
ATOM 610 C C . THR A 1 84 ? 26.330 -9.937 -40.169 1.00 56.94 84 THR A C 1
ATOM 612 O O . THR A 1 84 ? 25.849 -9.180 -41.009 1.00 56.94 84 THR A O 1
ATOM 615 N N . ALA A 1 85 ? 27.642 -10.056 -39.966 1.00 60.75 85 ALA A N 1
ATOM 616 C CA . ALA A 1 85 ? 28.624 -9.550 -40.911 1.00 60.75 85 ALA A CA 1
ATOM 617 C C . ALA A 1 85 ? 28.278 -10.108 -42.298 1.00 60.75 85 ALA A C 1
ATOM 619 O O . ALA A 1 85 ? 28.212 -11.324 -42.475 1.00 60.75 85 ALA A O 1
ATOM 620 N N . ILE A 1 86 ? 27.983 -9.221 -43.249 1.00 60.62 86 ILE A N 1
ATOM 621 C CA . ILE A 1 86 ? 27.646 -9.592 -44.624 1.00 60.62 86 ILE A CA 1
ATOM 622 C C . ILE A 1 86 ? 28.913 -10.206 -45.245 1.00 60.62 86 ILE A C 1
ATOM 624 O O . ILE A 1 86 ? 29.911 -9.488 -45.378 1.00 60.62 86 ILE A O 1
ATOM 628 N N . PRO A 1 87 ? 28.927 -11.501 -45.620 1.00 50.25 87 PRO A N 1
ATOM 629 C CA . PRO A 1 87 ? 30.059 -12.088 -46.325 1.00 50.25 87 PRO A CA 1
ATOM 630 C C . PRO A 1 87 ? 30.201 -11.381 -47.678 1.00 50.25 87 PRO A C 1
ATOM 632 O O . PRO A 1 87 ? 29.315 -11.482 -48.522 1.00 50.25 87 PRO A O 1
ATOM 635 N N . GLY A 1 88 ? 31.283 -10.620 -47.858 1.00 60.47 88 GLY A N 1
ATOM 636 C CA . GLY A 1 88 ? 31.562 -9.875 -49.092 1.00 60.47 88 GLY A CA 1
ATOM 637 C C . GLY A 1 88 ? 31.647 -8.352 -48.955 1.00 60.47 88 GLY A C 1
ATOM 638 O O . GLY A 1 88 ? 31.979 -7.695 -49.936 1.00 60.47 88 GLY A O 1
ATOM 639 N N . TYR A 1 89 ? 31.415 -7.766 -47.773 1.00 50.75 89 TYR A N 1
ATOM 640 C CA . TYR A 1 89 ? 31.688 -6.336 -47.568 1.00 50.75 89 TYR A CA 1
ATOM 641 C C . TYR A 1 89 ? 33.183 -6.105 -47.291 1.00 50.75 89 TYR A C 1
ATOM 643 O O . TYR A 1 89 ? 33.627 -6.094 -46.143 1.00 50.75 89 TYR A O 1
ATOM 651 N N . THR A 1 90 ? 33.985 -5.934 -48.341 1.00 61.31 90 THR A N 1
ATOM 652 C CA . THR A 1 90 ? 35.330 -5.358 -48.211 1.00 61.31 90 THR A CA 1
ATOM 653 C C . THR A 1 90 ? 35.181 -3.849 -48.050 1.00 61.31 90 THR A C 1
ATOM 655 O O . THR A 1 90 ? 34.756 -3.166 -48.981 1.00 61.31 90 THR A O 1
ATOM 658 N N . ALA A 1 91 ? 35.486 -3.329 -46.861 1.00 62.12 91 ALA A N 1
ATOM 659 C CA . ALA A 1 91 ? 35.481 -1.893 -46.611 1.00 62.12 91 ALA A CA 1
ATOM 660 C C . ALA A 1 91 ? 36.404 -1.171 -47.619 1.00 62.12 91 ALA A C 1
ATOM 662 O O . ALA A 1 91 ? 37.499 -1.675 -47.886 1.00 62.12 91 ALA A O 1
ATOM 663 N N . PRO A 1 92 ? 36.009 -0.008 -48.171 1.00 52.38 92 PRO A N 1
ATOM 664 C CA . PRO A 1 92 ? 36.875 0.758 -49.056 1.00 52.38 92 PRO A CA 1
ATOM 665 C C . PRO A 1 92 ? 38.150 1.163 -48.312 1.00 52.38 92 PRO A C 1
ATOM 667 O O . PRO A 1 92 ? 38.109 1.900 -47.324 1.00 52.38 92 PRO A O 1
ATOM 670 N N . SER A 1 93 ? 39.293 0.681 -48.789 1.00 61.44 93 SER A N 1
ATOM 671 C CA . SER A 1 93 ? 40.605 1.191 -48.411 1.00 61.44 93 SER A CA 1
ATOM 672 C C . SER A 1 93 ? 40.689 2.655 -48.841 1.00 61.44 93 SER A C 1
ATOM 674 O O . SER A 1 93 ? 40.716 2.950 -50.036 1.00 61.44 93 SER A O 1
ATOM 676 N N . HIS A 1 94 ? 40.700 3.580 -47.881 1.00 52.34 94 HIS A N 1
ATOM 677 C CA . HIS A 1 94 ? 41.015 4.979 -48.141 1.00 52.34 94 HIS A CA 1
ATOM 678 C C . HIS A 1 94 ? 42.494 5.056 -48.527 1.00 52.34 94 HIS A C 1
ATOM 680 O O . HIS A 1 94 ? 43.390 4.958 -47.693 1.00 52.34 94 HIS A O 1
ATOM 686 N N . VAL A 1 95 ? 42.748 5.164 -49.829 1.00 52.41 95 VAL A N 1
ATOM 687 C CA . VAL A 1 95 ? 44.087 5.359 -50.380 1.00 52.41 95 VAL A CA 1
ATOM 688 C C . VAL A 1 95 ? 44.461 6.823 -50.158 1.00 52.41 95 VAL A C 1
ATOM 690 O O . VAL A 1 95 ? 44.157 7.688 -50.972 1.00 52.41 95 VAL A O 1
ATOM 693 N N . GLY A 1 96 ? 45.075 7.099 -49.012 1.00 47.78 96 GLY A N 1
ATOM 694 C CA . GLY A 1 96 ? 45.784 8.341 -48.727 1.00 47.78 96 GLY A CA 1
ATOM 695 C C . GLY A 1 96 ? 47.259 8.022 -48.543 1.00 47.78 96 GLY A C 1
ATOM 696 O O . GLY A 1 96 ? 47.690 7.716 -47.437 1.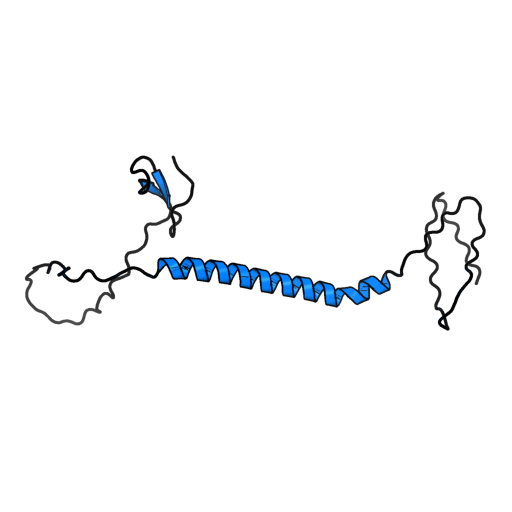00 47.78 96 GLY A O 1
ATOM 697 N N . ALA A 1 97 ? 48.011 8.033 -49.642 1.00 57.44 97 ALA A N 1
ATOM 698 C CA . ALA A 1 97 ? 49.464 7.985 -49.615 1.00 57.44 97 ALA A CA 1
ATOM 699 C C . ALA A 1 97 ? 49.992 9.295 -49.009 1.00 57.44 97 ALA A C 1
ATOM 701 O O . ALA A 1 97 ? 49.699 10.377 -49.515 1.00 57.44 97 ALA A O 1
ATOM 702 N N . GLY A 1 98 ? 50.744 9.181 -47.919 1.00 48.06 98 GLY A N 1
ATOM 703 C CA . GLY A 1 98 ? 51.437 10.278 -47.259 1.00 48.06 98 GLY A CA 1
ATOM 704 C C . GLY A 1 98 ? 52.551 9.700 -46.398 1.00 48.06 98 GLY A C 1
ATOM 705 O O . GLY A 1 98 ? 52.290 8.893 -45.510 1.00 48.06 98 GLY A O 1
ATOM 706 N N . ASP A 1 99 ? 53.775 10.055 -46.754 1.00 49.03 99 ASP A N 1
ATOM 707 C CA . ASP A 1 99 ? 55.037 9.418 -46.393 1.00 49.03 99 ASP A CA 1
ATOM 708 C C . ASP A 1 99 ? 55.311 9.250 -44.890 1.00 49.03 99 ASP A C 1
ATOM 710 O O . ASP A 1 99 ? 54.821 9.979 -44.028 1.00 49.03 99 ASP A O 1
ATOM 714 N N . GLY A 1 100 ? 56.110 8.226 -44.590 1.00 53.44 100 GLY A N 1
ATOM 715 C CA . GLY A 1 100 ? 56.305 7.688 -43.255 1.00 53.44 100 GLY A CA 1
ATOM 716 C C . GLY A 1 100 ? 56.939 8.634 -42.237 1.00 53.44 100 GLY A C 1
ATOM 717 O O . GLY A 1 100 ? 57.947 9.283 -42.490 1.00 53.44 100 GLY A O 1
ATOM 718 N N . ALA A 1 101 ? 56.409 8.570 -41.019 1.00 43.28 101 ALA A N 1
ATOM 719 C CA . ALA A 1 101 ? 57.178 8.674 -39.788 1.00 43.28 101 ALA A CA 1
ATOM 720 C C . ALA A 1 101 ? 56.374 8.015 -38.662 1.00 43.28 101 ALA A C 1
ATOM 722 O O . ALA A 1 101 ? 55.351 8.526 -38.208 1.00 43.28 101 ALA A O 1
ATOM 723 N N . SER A 1 102 ? 56.842 6.856 -38.206 1.00 52.50 102 SER A N 1
ATOM 724 C CA . SER A 1 102 ? 56.406 6.243 -36.959 1.00 52.50 102 SER A CA 1
ATOM 725 C C . SER A 1 102 ? 56.853 7.116 -35.783 1.00 52.50 102 SER A C 1
ATOM 727 O O . SER A 1 102 ? 57.980 6.992 -35.302 1.00 52.50 102 SER A O 1
ATOM 729 N N . VAL A 1 103 ? 55.960 7.974 -35.301 1.00 47.53 103 VAL A N 1
ATOM 730 C CA . VAL A 1 103 ? 55.976 8.461 -33.919 1.00 47.53 103 VAL A CA 1
ATOM 731 C C . VAL A 1 103 ? 54.648 8.084 -33.281 1.00 47.53 103 VAL A C 1
ATOM 733 O O . VAL A 1 103 ? 53.580 8.329 -33.831 1.00 47.53 103 VAL A O 1
ATOM 736 N N . ALA A 1 104 ? 54.746 7.390 -32.153 1.00 51.25 104 ALA A N 1
ATOM 737 C CA . ALA A 1 104 ? 53.649 6.808 -31.405 1.00 51.25 104 ALA A CA 1
ATOM 738 C C . ALA A 1 104 ? 52.537 7.830 -31.114 1.00 51.25 104 ALA A C 1
ATOM 740 O O . ALA A 1 104 ? 52.636 8.627 -30.185 1.00 51.25 104 ALA A O 1
ATOM 741 N N . ALA A 1 105 ? 51.455 7.773 -31.885 1.00 46.75 105 ALA A N 1
ATOM 742 C CA . ALA A 1 105 ? 50.183 8.371 -31.527 1.00 46.75 105 ALA A CA 1
ATOM 743 C C . ALA A 1 105 ? 49.252 7.222 -31.152 1.00 46.75 105 ALA A C 1
ATOM 745 O O . ALA A 1 105 ? 49.055 6.292 -31.934 1.00 46.75 105 ALA A O 1
ATOM 746 N N . ALA A 1 106 ? 48.749 7.270 -29.919 1.00 49.22 106 ALA A N 1
ATOM 747 C CA . ALA A 1 106 ? 47.717 6.387 -29.408 1.00 49.22 106 ALA A CA 1
ATOM 748 C C . ALA A 1 106 ? 46.690 6.088 -30.506 1.00 49.22 106 ALA A C 1
ATOM 750 O O . ALA A 1 106 ? 46.139 7.015 -31.101 1.00 49.22 106 ALA A O 1
ATOM 751 N N . MET A 1 107 ? 46.458 4.802 -30.784 1.00 47.66 107 MET A N 1
ATOM 752 C CA . MET A 1 107 ? 45.345 4.389 -31.633 1.00 47.66 107 MET A CA 1
ATOM 753 C C . MET A 1 107 ? 44.104 5.148 -31.150 1.00 47.66 107 MET A C 1
ATOM 755 O O . MET A 1 107 ? 43.772 5.025 -29.964 1.00 47.66 107 MET A O 1
ATOM 759 N N . PRO A 1 108 ? 43.412 5.935 -31.994 1.00 54.78 108 PRO A N 1
ATOM 760 C CA . PRO A 1 108 ? 42.078 6.353 -31.635 1.00 54.78 108 PRO A CA 1
ATOM 761 C C . PRO A 1 108 ? 41.290 5.051 -31.602 1.00 54.78 108 PRO A C 1
ATOM 763 O O . PRO A 1 108 ? 41.010 4.449 -32.638 1.00 54.78 108 PRO A O 1
ATOM 766 N N . VAL A 1 109 ? 41.015 4.556 -30.395 1.00 48.84 109 VAL A N 1
ATOM 767 C CA . VAL A 1 109 ? 39.959 3.574 -30.181 1.00 48.84 109 VAL A CA 1
ATOM 768 C C . VAL A 1 109 ? 38.771 4.180 -30.907 1.00 48.84 109 VAL A C 1
ATOM 770 O O . VAL A 1 109 ? 38.337 5.267 -30.530 1.00 48.84 109 VAL A O 1
ATOM 773 N N . ALA A 1 110 ? 38.365 3.581 -32.029 1.00 55.94 110 ALA A N 1
ATOM 774 C CA . ALA A 1 110 ? 37.297 4.118 -32.850 1.00 55.94 110 ALA A CA 1
ATOM 775 C C . ALA A 1 110 ? 36.092 4.293 -31.927 1.00 55.94 110 ALA A C 1
ATOM 777 O O . ALA A 1 110 ? 35.518 3.310 -31.456 1.00 55.94 110 ALA A O 1
ATOM 778 N N . ALA A 1 111 ? 35.798 5.545 -31.571 1.00 55.69 111 ALA A N 1
ATOM 779 C CA . ALA A 1 111 ? 34.688 5.860 -30.703 1.00 55.69 111 ALA A CA 1
ATOM 780 C C . ALA A 1 111 ? 33.446 5.307 -31.398 1.00 55.69 111 ALA A C 1
ATOM 782 O O . ALA A 1 111 ? 33.227 5.579 -32.581 1.00 55.69 111 ALA A O 1
ATOM 783 N N . ALA A 1 112 ? 32.677 4.478 -30.688 1.00 55.66 112 ALA A N 1
ATOM 784 C CA . ALA A 1 112 ? 31.376 4.040 -31.171 1.00 55.66 112 ALA A CA 1
ATOM 785 C C . ALA A 1 112 ? 30.614 5.275 -31.685 1.00 55.66 112 ALA A C 1
ATOM 787 O O . ALA A 1 112 ? 30.711 6.327 -31.041 1.00 55.66 112 ALA A O 1
ATOM 788 N N . PRO A 1 113 ? 29.913 5.198 -32.832 1.00 58.69 113 PRO A N 1
ATOM 789 C CA . PRO A 1 113 ? 29.214 6.356 -33.369 1.00 58.69 113 PRO A CA 1
ATOM 790 C C . PRO A 1 113 ? 28.299 6.905 -32.277 1.00 58.69 113 PRO A C 1
ATOM 792 O O . PRO A 1 113 ? 27.440 6.187 -31.761 1.00 58.69 113 PRO A O 1
ATOM 795 N N . ALA A 1 114 ? 28.545 8.152 -31.872 1.00 71.31 114 ALA A N 1
ATOM 796 C CA . ALA A 1 114 ? 27.712 8.810 -30.886 1.00 71.31 114 ALA A CA 1
ATOM 797 C C . ALA A 1 114 ? 26.290 8.841 -31.446 1.00 71.31 114 ALA A C 1
ATOM 799 O O . ALA A 1 114 ? 26.066 9.303 -32.568 1.00 71.31 114 ALA A O 1
ATOM 800 N N . LEU A 1 115 ? 25.341 8.296 -30.684 1.00 78.25 115 LEU A N 1
ATOM 801 C CA . LEU A 1 115 ? 23.935 8.411 -31.037 1.00 78.25 115 LEU A CA 1
ATOM 802 C C . LEU A 1 115 ? 23.578 9.900 -31.145 1.00 78.25 115 LEU A C 1
ATOM 804 O O . LEU A 1 115 ? 24.138 10.717 -30.402 1.00 78.25 115 LEU A O 1
ATOM 808 N N . PRO A 1 116 ? 22.669 10.269 -32.061 1.00 81.12 116 PRO A N 1
ATOM 809 C CA . PRO A 1 116 ? 22.227 11.646 -32.164 1.00 81.12 116 PRO A CA 1
ATOM 810 C C . PRO A 1 116 ? 21.633 12.109 -30.822 1.00 81.12 116 PRO A C 1
ATOM 812 O O . PRO A 1 116 ? 20.999 11.305 -30.123 1.00 81.12 116 PRO A O 1
ATOM 815 N N . PRO A 1 117 ? 21.842 13.384 -30.444 1.00 85.00 117 PRO A N 1
ATOM 816 C CA . PRO A 1 117 ? 21.236 13.954 -29.247 1.00 85.00 117 PRO A CA 1
ATOM 817 C C . PRO A 1 117 ? 19.709 13.931 -29.358 1.00 85.00 117 PRO A C 1
ATOM 819 O O . PRO A 1 117 ? 19.151 13.776 -30.443 1.00 85.00 117 PRO A O 1
ATOM 822 N N . SER A 1 118 ? 19.016 14.088 -28.233 1.00 90.56 118 SER A N 1
ATOM 823 C CA . SER A 1 118 ? 17.558 14.154 -28.253 1.00 90.56 118 SER A CA 1
ATOM 824 C C . SER A 1 118 ? 17.064 15.367 -29.051 1.00 90.56 118 SER A C 1
ATOM 826 O O . SER A 1 118 ? 17.614 16.466 -28.952 1.00 90.56 118 SER A O 1
ATOM 828 N N . GLY A 1 119 ? 16.031 15.174 -29.872 1.00 91.50 119 GLY A N 1
ATOM 829 C CA . GLY A 1 119 ? 15.568 16.199 -30.805 1.00 91.50 119 GLY A CA 1
ATOM 830 C C . GLY A 1 119 ? 14.563 15.695 -31.837 1.00 91.50 119 GLY A C 1
ATOM 831 O O . GLY A 1 119 ? 14.187 14.526 -31.852 1.00 91.50 119 GLY A O 1
ATOM 832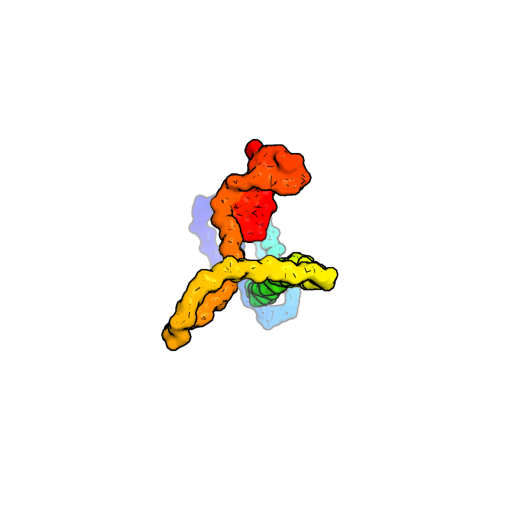 N N . TRP A 1 120 ? 14.117 16.596 -32.710 1.00 91.81 120 TRP A N 1
ATOM 833 C CA . TRP A 1 120 ? 13.219 16.278 -33.820 1.00 91.81 120 TRP A CA 1
ATOM 834 C C . TRP A 1 120 ? 14.016 15.862 -35.053 1.00 91.81 120 TRP A C 1
ATOM 836 O O . TRP A 1 120 ? 14.886 16.605 -35.505 1.00 91.81 120 TRP A O 1
ATOM 846 N N . TYR A 1 121 ? 13.694 14.699 -35.612 1.00 90.44 121 TYR A N 1
ATOM 847 C CA . TYR A 1 121 ? 14.369 14.145 -36.785 1.00 90.44 121 TYR A CA 1
ATOM 848 C C . TYR A 1 121 ? 13.348 13.611 -37.801 1.00 90.44 121 TYR A C 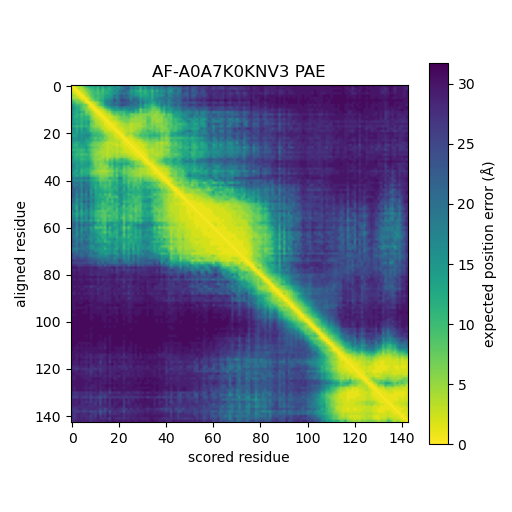1
ATOM 850 O O . TYR A 1 121 ? 12.218 13.308 -37.415 1.00 90.44 121 TYR A O 1
ATOM 858 N N . PRO A 1 122 ? 13.710 13.485 -39.093 1.00 91.12 122 PRO A N 1
ATOM 859 C CA . PRO A 1 122 ? 12.822 12.923 -40.110 1.00 91.12 122 PRO A CA 1
ATOM 860 C C . PRO A 1 122 ? 12.345 11.519 -39.735 1.00 91.12 122 PRO A C 1
ATOM 862 O O . PRO A 1 122 ? 13.161 10.682 -39.348 1.00 91.12 122 PRO A O 1
ATOM 865 N N . ASP A 1 123 ? 11.042 11.262 -39.851 1.00 88.19 123 ASP A N 1
ATOM 866 C CA . ASP A 1 123 ? 10.456 9.980 -39.451 1.00 88.19 123 ASP A CA 1
ATOM 867 C C . ASP A 1 123 ? 10.869 8.844 -40.414 1.00 88.19 123 ASP A C 1
ATOM 869 O O . ASP A 1 123 ? 10.443 8.840 -41.576 1.00 88.19 123 ASP A O 1
ATOM 873 N N . PRO A 1 124 ? 11.652 7.841 -39.963 1.00 82.44 124 PRO A N 1
ATOM 874 C CA . PRO A 1 124 ? 12.096 6.745 -40.822 1.00 82.44 124 PRO A CA 1
ATOM 875 C C . PRO A 1 124 ? 10.987 5.726 -41.126 1.00 82.44 124 PRO A C 1
ATOM 877 O O . PRO A 1 124 ? 11.172 4.880 -41.997 1.00 82.44 124 PRO A O 1
ATOM 880 N N . SER A 1 125 ? 9.858 5.765 -40.407 1.00 80.00 125 SER A N 1
ATOM 881 C CA . SER A 1 125 ? 8.765 4.793 -40.555 1.00 80.00 125 SER A CA 1
ATOM 882 C C . SER A 1 125 ? 7.789 5.147 -41.675 1.00 80.00 125 SER A C 1
ATOM 884 O O . SER A 1 125 ? 7.287 4.259 -42.359 1.00 80.00 125 SER A O 1
ATOM 886 N N . THR A 1 126 ? 7.540 6.438 -41.879 1.00 68.56 126 THR A N 1
ATOM 887 C CA . THR A 1 126 ? 6.604 6.953 -42.889 1.00 68.56 126 THR A CA 1
ATOM 888 C C . THR A 1 126 ? 7.300 7.716 -44.011 1.00 68.56 126 THR A C 1
ATOM 890 O O . THR A 1 126 ? 6.693 7.923 -45.057 1.00 68.56 126 THR A O 1
ATOM 893 N N . GLY A 1 127 ? 8.557 8.142 -43.827 1.00 67.69 127 GLY A N 1
ATOM 894 C CA . GLY A 1 127 ? 9.312 8.918 -44.819 1.00 67.69 127 GLY A CA 1
ATOM 895 C C . GLY A 1 127 ? 8.818 10.360 -45.008 1.00 67.69 127 GLY A C 1
ATOM 896 O O . GLY A 1 127 ? 9.397 11.109 -45.790 1.00 67.69 127 GLY A O 1
ATOM 897 N N . SER A 1 128 ? 7.772 10.764 -44.285 1.00 75.12 128 SER A N 1
ATOM 898 C CA . SER A 1 128 ? 7.205 12.112 -44.268 1.00 75.12 128 SER A CA 1
ATOM 899 C C . SER A 1 128 ? 6.904 12.533 -42.829 1.00 75.12 128 SER A C 1
ATOM 901 O O . SER A 1 128 ? 6.321 11.745 -42.078 1.00 75.12 128 SER A O 1
ATOM 903 N N . GLY A 1 129 ? 7.250 13.774 -42.477 1.00 84.75 129 GLY A N 1
ATOM 904 C CA . GLY A 1 129 ? 7.070 14.340 -41.134 1.00 84.75 129 GLY A CA 1
ATOM 905 C C . GLY A 1 129 ? 8.310 14.217 -40.245 1.00 84.75 129 GLY A C 1
ATOM 906 O O . GLY A 1 129 ? 9.330 13.638 -40.642 1.00 84.75 129 GLY A O 1
ATOM 907 N N . VAL A 1 130 ? 8.227 14.784 -39.040 1.00 91.69 130 VAL A N 1
ATOM 908 C CA . VAL A 1 130 ? 9.282 14.665 -38.023 1.00 91.69 130 VAL A CA 1
ATOM 909 C C . VAL A 1 130 ? 8.780 13.894 -36.810 1.00 91.69 130 VAL A C 1
ATOM 911 O O . VAL A 1 130 ? 7.626 14.012 -36.398 1.00 91.69 130 VAL A O 1
ATOM 914 N N . ARG A 1 131 ? 9.671 13.103 -36.219 1.00 92.81 131 ARG A N 1
ATOM 915 C CA . ARG A 1 131 ? 9.428 12.322 -35.008 1.00 92.81 131 ARG A CA 1
ATOM 916 C C . ARG A 1 131 ? 10.488 12.671 -33.968 1.00 92.81 131 ARG A C 1
ATOM 918 O O . ARG A 1 131 ? 11.629 12.984 -34.314 1.00 92.81 131 ARG A O 1
ATOM 925 N N . TYR A 1 132 ? 10.115 12.677 -32.695 1.00 89.88 132 TYR A N 1
ATOM 926 C CA . TYR A 1 132 ? 11.054 13.032 -31.633 1.00 89.88 132 TYR A CA 1
ATOM 927 C C . TYR A 1 132 ? 11.895 11.817 -31.212 1.00 89.88 132 TYR A C 1
ATOM 929 O O . TYR A 1 132 ? 11.347 10.765 -30.865 1.00 89.88 132 TYR A O 1
ATOM 937 N N . TRP A 1 133 ? 13.218 11.968 -31.240 1.00 91.06 133 TRP A N 1
ATOM 938 C CA . TRP A 1 133 ? 14.224 11.025 -30.747 1.00 91.06 133 TRP A CA 1
ATOM 939 C C . TRP A 1 133 ? 14.647 11.419 -29.331 1.00 91.06 133 TRP A C 1
ATOM 941 O O . TRP A 1 133 ? 14.983 12.579 -29.092 1.00 91.06 133 TRP A O 1
ATOM 951 N N . ASP A 1 134 ? 14.662 10.472 -28.393 1.00 88.56 134 ASP A N 1
ATOM 952 C CA . ASP A 1 134 ? 14.991 10.747 -26.983 1.00 88.56 134 ASP A CA 1
ATOM 953 C C . ASP A 1 134 ? 16.478 10.560 -26.622 1.00 88.56 134 ASP A C 1
ATOM 955 O O . ASP A 1 134 ? 16.859 10.718 -25.464 1.00 88.56 134 ASP A O 1
ATOM 959 N N . GLY A 1 135 ? 17.332 10.257 -27.604 1.00 87.56 135 GLY A N 1
ATOM 960 C CA . GLY A 1 135 ? 18.740 9.895 -27.391 1.00 87.56 135 GLY A CA 1
ATOM 961 C C . GLY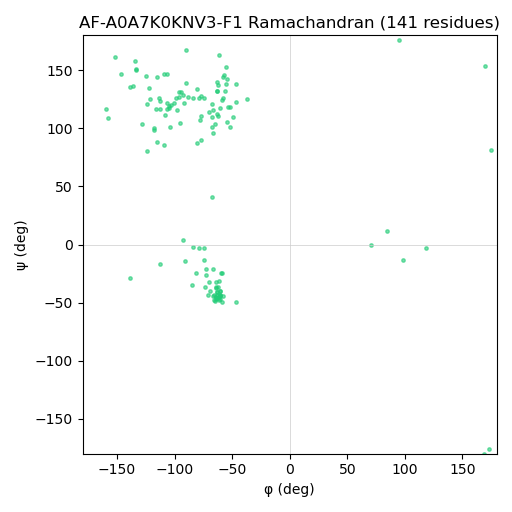 A 1 135 ? 18.989 8.383 -27.407 1.00 87.56 135 GLY A C 1
ATOM 962 O O . GLY A 1 135 ? 20.137 7.951 -27.517 1.00 87.56 135 GLY A O 1
ATOM 963 N N . SER A 1 136 ? 17.932 7.572 -27.339 1.00 85.94 136 SER A N 1
ATOM 964 C CA . SER A 1 136 ? 18.008 6.108 -27.309 1.00 85.94 136 SER A CA 1
ATOM 965 C C . SER A 1 136 ? 16.951 5.399 -28.165 1.00 85.94 136 SER A C 1
ATOM 967 O O . SER A 1 136 ? 17.223 4.303 -28.664 1.00 85.94 136 SER A O 1
ATOM 969 N N . ALA A 1 137 ? 15.779 6.009 -28.359 1.00 87.75 137 ALA A N 1
ATOM 970 C CA . ALA A 1 137 ? 14.662 5.482 -29.133 1.00 87.75 137 ALA A CA 1
ATOM 971 C C . ALA A 1 137 ? 13.796 6.599 -29.753 1.00 87.75 137 ALA A C 1
ATOM 973 O O . ALA A 1 137 ? 13.806 7.760 -29.334 1.00 87.75 137 ALA A O 1
ATOM 974 N N . TRP A 1 138 ? 13.012 6.228 -30.770 1.00 88.62 138 TRP A N 1
ATOM 975 C CA . TRP A 1 138 ? 11.981 7.090 -31.348 1.00 88.62 138 TRP A CA 1
ATOM 976 C C . TRP A 1 138 ? 10.731 7.083 -30.462 1.00 88.62 138 TRP A C 1
ATOM 978 O O . TRP A 1 138 ? 10.168 6.025 -30.189 1.00 88.62 138 TRP A O 1
ATOM 988 N N . THR A 1 139 ? 10.265 8.260 -30.052 1.00 89.50 139 THR A N 1
ATOM 989 C CA . THR A 1 139 ? 9.074 8.437 -29.195 1.00 89.50 139 THR A CA 1
ATOM 990 C C . THR A 1 139 ? 7.798 8.589 -30.022 1.00 89.50 139 THR A C 1
ATOM 992 O O . THR A 1 139 ? 7.873 8.806 -31.221 1.00 89.50 139 THR A O 1
ATOM 995 N N . GLU A 1 140 ? 6.602 8.505 -29.440 1.00 90.38 140 GLU A N 1
ATOM 996 C CA . GLU A 1 140 ? 5.345 8.672 -30.201 1.00 90.38 140 GLU A CA 1
ATOM 997 C C . GLU A 1 140 ? 5.015 10.125 -30.594 1.00 90.38 140 GLU A C 1
ATOM 999 O O . GLU A 1 140 ? 4.037 10.361 -31.302 1.00 90.38 140 GLU A O 1
ATOM 1004 N N . TYR A 1 141 ? 5.824 11.105 -30.181 1.00 87.94 141 TYR A N 1
ATOM 1005 C CA . TYR A 1 141 ? 5.604 12.507 -30.531 1.00 87.94 141 TYR A CA 1
ATOM 1006 C C . TYR A 1 141 ? 5.981 12.778 -31.994 1.00 87.94 141 TYR A C 1
ATOM 1008 O O . TYR A 1 141 ? 7.107 12.493 -32.418 1.00 87.94 141 TYR A O 1
ATOM 1016 N N . ARG A 1 142 ? 5.033 13.344 -32.752 1.00 90.00 142 ARG A N 1
ATOM 1017 C CA . ARG A 1 142 ? 5.147 13.667 -34.184 1.00 90.00 142 ARG A CA 1
ATOM 1018 C C . ARG A 1 142 ? 4.632 15.081 -34.459 1.00 90.00 142 ARG A C 1
ATOM 1020 O O . ARG A 1 142 ? 3.747 15.542 -33.735 1.00 90.00 142 ARG A O 1
ATOM 1027 N N . ALA A 1 143 ? 5.177 15.733 -35.485 1.00 78.00 143 ALA A N 1
ATOM 1028 C CA . ALA A 1 143 ? 4.737 17.040 -35.982 1.00 78.00 143 ALA A CA 1
ATOM 1029 C C . ALA A 1 143 ? 4.623 17.051 -37.511 1.00 78.00 143 ALA A C 1
ATOM 1031 O O . ALA A 1 143 ? 5.363 16.277 -38.170 1.00 78.00 143 ALA A O 1
#

Foldseek 3Di:
DDDDDDDPDPDDDDDDDDDDPDDDDDDDDDDDPPDDDDDDDDCVVVVVCVVVVVVCVVVVVVVVVVVVVVVVVVVVVVVPPDDPPDVPPDDDDPPDDDDDDDDDDPDPPPPDPQQDDWDWDQDPVPNDWTFTDHSPDTDPDTD

Secondary structure (DSSP, 8-state):
-------S-S----------SSSS--------SSPPP-----THHHHTTHHHHHHHHHHHHHHHHHHHHHHHHHHHHHHS------TT----------------------PPPPPPPSEEEE-TTTSSSEEEE-SSSEEEEE-

Mean predicted aligned error: 20.21 Å